Protein AF-A0A918VRG7-F1 (afdb_monomer_lite)

pLDDT: mean 87.16, std 19.62, range [33.91, 98.81]

Foldseek 3Di:
DDPPPPPVPPALVVLLVVLVVLLVVLVVLLVLLVVQLVCPPVRALVSLLVSLVVQQVSLVVNVCSCVVPQLVCCCVQVVLDPCSVVVSVVVVVVSVVLNVLSNVLSVQSNCSSVVHPPDHSVVNSVSSVVSSVSSVVVSVCCVVPRSCSSPDPHPDPPPDPDDDDDPDDDDD

Secondary structure (DSSP, 8-state):
-----------HHHHHHHHHHHHHHHHHHHHHHHHHHHHTTS--HHHHHHHHHHHHHHHHHHHHHIIIIIHHHHHHH-TTSTTHHHHHHHHHHHHHHHHHHHHHHHHHHHHHHHT-S-S-HHHHHHHHHHHHHHHHHHHHHIIIIIHHHHH-SS------------------

Structure (mmCIF, N/CA/C/O backbone):
data_AF-A0A918VRG7-F1
#
_entry.id   AF-A0A918VRG7-F1
#
loop_
_atom_site.group_PDB
_atom_site.id
_atom_site.type_symbol
_atom_site.label_atom_id
_atom_site.label_alt_id
_atom_site.label_comp_id
_atom_site.label_asym_id
_atom_site.label_entity_id
_atom_site.label_seq_id
_atom_site.pdbx_PDB_ins_code
_atom_site.Cartn_x
_atom_site.Cartn_y
_atom_site.Cartn_z
_atom_site.occupancy
_atom_site.B_iso_or_equiv
_atom_site.auth_seq_id
_atom_site.auth_comp_id
_atom_site.auth_asym_id
_atom_site.auth_atom_id
_atom_site.pdbx_PDB_model_num
ATOM 1 N N . MET A 1 1 ? -27.790 23.814 29.267 1.00 33.91 1 MET A N 1
ATOM 2 C CA . MET A 1 1 ? -27.344 24.017 27.874 1.00 33.91 1 MET A CA 1
ATOM 3 C C . MET A 1 1 ? -26.724 22.707 27.416 1.00 33.91 1 MET A C 1
ATOM 5 O O . MET A 1 1 ? -25.574 22.437 27.728 1.00 33.91 1 MET A O 1
ATOM 9 N N . VAL A 1 2 ? -27.544 21.815 26.856 1.00 36.84 2 VAL A N 1
ATOM 10 C CA . VAL A 1 2 ? -27.127 20.454 26.492 1.00 36.84 2 VAL A CA 1
ATOM 11 C C . VAL A 1 2 ? -26.413 20.552 25.152 1.00 36.84 2 VAL A C 1
ATOM 13 O O . VAL A 1 2 ? -27.054 20.801 24.132 1.00 36.84 2 VAL A O 1
ATOM 16 N N . ALA A 1 3 ? -25.090 20.420 25.163 1.00 36.88 3 ALA A N 1
ATOM 17 C CA . ALA A 1 3 ? -24.328 20.230 23.943 1.00 36.88 3 ALA A CA 1
ATOM 18 C C . ALA A 1 3 ? -24.763 18.888 23.339 1.00 36.88 3 ALA A C 1
ATOM 20 O O . ALA A 1 3 ? -24.377 17.821 23.812 1.00 36.88 3 ALA A O 1
ATOM 21 N N . ARG A 1 4 ? -25.618 18.946 22.313 1.00 41.12 4 ARG A N 1
ATOM 22 C CA . ARG A 1 4 ? -25.762 17.868 21.336 1.00 41.12 4 ARG A CA 1
ATOM 23 C C . ARG A 1 4 ? -24.419 17.757 20.623 1.00 41.12 4 ARG A C 1
ATOM 25 O O . ARG A 1 4 ? -24.197 18.399 19.601 1.00 41.12 4 ARG A O 1
ATOM 32 N N . LEU A 1 5 ? -23.514 16.975 21.200 1.00 40.44 5 LEU A N 1
ATOM 33 C CA . LEU A 1 5 ? -22.435 16.383 20.435 1.00 40.44 5 LEU A CA 1
ATOM 34 C C . LEU A 1 5 ? -23.117 15.446 19.446 1.00 40.44 5 LEU A C 1
ATOM 36 O O . LEU A 1 5 ? -23.704 14.431 19.823 1.00 40.44 5 LEU A O 1
ATOM 40 N N . VAL A 1 6 ? -23.099 15.841 18.179 1.00 44.00 6 VAL A N 1
ATOM 41 C CA . VAL A 1 6 ? -23.217 14.907 17.069 1.00 44.00 6 VAL A CA 1
ATOM 42 C C . VAL A 1 6 ? -21.983 14.016 17.175 1.00 44.00 6 VAL A C 1
ATOM 44 O O . VAL A 1 6 ? -20.964 14.253 16.539 1.00 44.00 6 VAL A O 1
ATOM 47 N N . GLN A 1 7 ? -22.058 13.017 18.051 1.00 47.00 7 GLN A N 1
ATOM 48 C CA . GLN A 1 7 ? -21.318 11.788 17.867 1.00 47.00 7 GLN A CA 1
ATOM 49 C C . GLN A 1 7 ? -21.910 11.235 16.569 1.00 47.00 7 GLN A C 1
ATOM 51 O O . GLN A 1 7 ? -22.995 10.656 16.574 1.00 47.00 7 GLN A O 1
ATOM 56 N N . CYS A 1 8 ? -21.288 11.519 15.423 1.00 42.09 8 CYS A N 1
ATOM 57 C CA . CYS A 1 8 ? -21.484 10.631 14.291 1.00 42.09 8 CYS A CA 1
ATOM 58 C C . CYS A 1 8 ? -20.947 9.302 14.809 1.00 42.09 8 CYS A C 1
ATOM 60 O O . CYS A 1 8 ? -19.750 9.181 15.053 1.00 42.09 8 CYS A O 1
ATOM 62 N N . CYS A 1 9 ? -21.848 8.405 15.197 1.00 48.50 9 CYS A N 1
ATOM 63 C CA . CYS A 1 9 ? -21.497 7.129 15.783 1.00 48.50 9 CYS A CA 1
ATOM 64 C C . CYS A 1 9 ? -20.665 6.397 14.735 1.00 48.50 9 CYS A C 1
ATOM 66 O O . CYS A 1 9 ? -21.225 5.871 13.775 1.00 48.50 9 CYS A O 1
ATOM 68 N N . THR A 1 10 ? -19.342 6.413 14.869 1.00 60.47 10 THR A N 1
ATOM 69 C CA . THR A 1 10 ? -18.475 5.536 14.097 1.00 60.47 10 THR A CA 1
ATOM 70 C C . THR A 1 10 ? -18.782 4.125 14.586 1.00 60.47 10 THR A C 1
ATOM 72 O O . THR A 1 10 ? -18.262 3.663 15.598 1.00 60.47 10 THR A O 1
ATOM 75 N N . ASP A 1 11 ? -19.779 3.509 13.958 1.00 83.81 11 ASP A N 1
ATOM 76 C CA . ASP A 1 11 ? -20.198 2.143 14.224 1.00 83.81 11 ASP A CA 1
ATOM 77 C C . ASP A 1 11 ? -19.175 1.202 13.581 1.00 83.81 11 ASP A C 1
ATOM 79 O O . ASP A 1 11 ? -18.727 1.442 12.456 1.00 83.81 11 ASP A O 1
ATOM 83 N N . GLY A 1 12 ? -18.804 0.134 14.286 1.00 89.06 12 GLY A N 1
ATOM 84 C CA . GLY A 1 12 ? -17.804 -0.827 13.819 1.00 89.06 12 GLY A CA 1
ATOM 85 C C . GLY A 1 12 ? -18.181 -1.424 12.462 1.00 89.06 12 GLY A C 1
ATOM 86 O O . GLY A 1 12 ? -17.325 -1.583 11.598 1.00 89.06 12 GLY A O 1
ATOM 87 N N . ALA A 1 13 ? -19.478 -1.624 12.203 1.00 90.25 13 ALA A N 1
ATOM 88 C CA . ALA A 1 13 ? -19.971 -2.088 10.905 1.00 90.25 13 ALA A CA 1
ATOM 89 C C . ALA A 1 13 ? -19.695 -1.100 9.753 1.00 90.25 13 ALA A C 1
ATOM 91 O O . ALA A 1 13 ? -19.390 -1.514 8.630 1.00 90.25 13 ALA A O 1
ATOM 92 N N . ASN A 1 14 ? -19.781 0.207 10.020 1.00 92.75 14 ASN A N 1
ATOM 93 C CA . ASN A 1 14 ? -19.462 1.237 9.033 1.00 92.75 14 ASN A CA 1
ATOM 94 C C . ASN A 1 14 ? -17.948 1.271 8.765 1.00 92.75 14 ASN A C 1
ATOM 96 O O . ASN A 1 14 ? -17.543 1.257 7.606 1.00 92.75 14 ASN A O 1
ATOM 100 N N . LEU A 1 15 ? -17.125 1.222 9.819 1.00 94.94 15 LEU A N 1
ATOM 101 C CA . LEU A 1 15 ? -15.665 1.135 9.685 1.00 94.94 15 LEU A CA 1
ATOM 102 C C . LEU A 1 15 ? -15.231 -0.110 8.917 1.00 94.94 15 LEU A C 1
ATOM 104 O O . LEU A 1 15 ? -14.396 -0.001 8.030 1.00 94.94 15 LEU A O 1
ATOM 108 N N . ALA A 1 16 ? -15.838 -1.265 9.198 1.00 94.94 16 ALA A N 1
ATOM 109 C CA . ALA A 1 16 ? -15.562 -2.494 8.463 1.00 94.94 16 ALA A CA 1
ATOM 110 C C . ALA A 1 16 ? -15.853 -2.323 6.966 1.00 94.94 16 ALA A C 1
ATOM 112 O O . ALA A 1 16 ? -15.029 -2.688 6.142 1.00 94.94 16 ALA A O 1
ATOM 113 N N . THR A 1 17 ? -16.984 -1.699 6.617 1.00 95.62 17 THR A N 1
ATOM 114 C CA . THR A 1 17 ? -17.350 -1.446 5.213 1.00 95.62 17 THR A CA 1
ATOM 115 C C . THR A 1 17 ? -16.365 -0.495 4.524 1.00 95.62 17 THR A C 1
ATOM 117 O O . THR A 1 17 ? -16.027 -0.696 3.359 1.00 95.62 17 THR A O 1
ATOM 120 N N . GLN A 1 18 ? -15.904 0.549 5.222 1.00 96.44 18 GLN A N 1
ATOM 121 C CA . GLN A 1 18 ? -14.893 1.469 4.692 1.00 96.44 18 GLN A CA 1
ATOM 122 C C . GLN A 1 18 ? -13.544 0.769 4.496 1.00 96.44 18 GLN A C 1
ATOM 124 O O . GLN A 1 18 ? -12.915 0.956 3.457 1.00 96.44 18 GLN A O 1
ATOM 129 N N . LEU A 1 19 ? -13.134 -0.060 5.459 1.00 96.81 19 LEU A N 1
ATOM 130 C CA . LEU A 1 19 ? -11.899 -0.834 5.385 1.00 96.81 19 LEU A CA 1
ATOM 131 C C . LEU A 1 19 ? -11.942 -1.847 4.236 1.00 96.81 19 LEU A C 1
ATOM 133 O O . LEU A 1 19 ? -11.017 -1.878 3.436 1.00 96.81 19 LEU A O 1
ATOM 137 N N . ASP A 1 20 ? -13.046 -2.586 4.074 1.00 97.00 20 ASP A N 1
ATOM 138 C CA . ASP A 1 20 ? -13.230 -3.519 2.952 1.00 97.00 20 ASP A CA 1
ATOM 139 C C . ASP A 1 20 ? -13.074 -2.802 1.592 1.00 97.00 20 ASP A C 1
ATOM 141 O O . ASP A 1 20 ? -12.486 -3.339 0.651 1.00 97.00 20 ASP A O 1
ATOM 145 N N . ALA A 1 21 ? -13.589 -1.571 1.474 1.00 97.12 21 ALA A N 1
ATOM 146 C CA . ALA A 1 21 ? -13.440 -0.769 0.262 1.00 97.12 21 ALA A CA 1
ATOM 147 C C . ALA A 1 21 ? -11.987 -0.311 0.034 1.00 97.12 21 ALA A C 1
ATOM 149 O O . ALA A 1 21 ? -11.520 -0.329 -1.105 1.00 97.12 21 ALA A O 1
ATOM 150 N N . MET A 1 22 ? -11.258 0.064 1.093 1.00 97.62 22 MET A N 1
ATOM 151 C CA . MET A 1 22 ? -9.828 0.396 0.997 1.00 97.62 22 MET A CA 1
ATOM 152 C C . MET A 1 22 ? -8.978 -0.821 0.638 1.00 97.62 22 MET A C 1
ATOM 154 O O . MET A 1 22 ? -8.131 -0.722 -0.251 1.00 97.62 22 MET A O 1
ATOM 158 N N . HIS A 1 23 ? -9.279 -1.988 1.208 1.00 98.12 23 HIS A N 1
ATOM 159 C CA . HIS A 1 23 ? -8.636 -3.246 0.835 1.00 98.12 23 HIS A CA 1
ATOM 160 C C . HIS A 1 23 ? -8.832 -3.561 -0.642 1.00 98.12 23 HIS A C 1
ATOM 162 O O . HIS A 1 23 ? -7.872 -3.935 -1.313 1.00 98.12 23 HIS A O 1
ATOM 168 N N . ALA A 1 24 ? -10.041 -3.368 -1.178 1.00 98.31 24 ALA A N 1
ATOM 169 C CA . ALA A 1 24 ? -10.306 -3.565 -2.601 1.00 98.31 24 ALA A CA 1
ATOM 170 C C . ALA A 1 24 ? -9.468 -2.617 -3.486 1.00 98.31 24 ALA A C 1
ATOM 172 O O . ALA A 1 24 ? -8.887 -3.057 -4.482 1.00 98.31 24 ALA A O 1
ATOM 173 N N . ASP A 1 25 ? -9.338 -1.342 -3.104 1.00 98.25 25 ASP A N 1
ATOM 174 C CA . ASP A 1 25 ? -8.489 -0.371 -3.808 1.00 98.25 25 ASP A CA 1
ATOM 175 C C . ASP A 1 25 ? -6.996 -0.776 -3.758 1.00 98.25 25 ASP A C 1
ATOM 177 O O . ASP A 1 25 ? -6.302 -0.746 -4.781 1.00 98.25 25 ASP A O 1
ATOM 181 N N . GLN A 1 26 ? -6.493 -1.211 -2.596 1.00 98.38 26 GLN A N 1
ATOM 182 C CA . GLN A 1 26 ? -5.107 -1.670 -2.411 1.00 98.38 26 GLN A CA 1
ATOM 183 C C . GLN A 1 26 ? -4.817 -2.988 -3.155 1.00 98.38 26 GLN A C 1
ATOM 185 O O . GLN A 1 26 ? -3.726 -3.166 -3.708 1.00 98.38 26 GLN A O 1
ATOM 190 N N . GLN A 1 27 ? -5.790 -3.899 -3.236 1.00 98.44 27 GLN A N 1
ATOM 191 C CA . GLN A 1 27 ? -5.690 -5.128 -4.030 1.00 98.44 27 GLN A CA 1
ATOM 192 C C . GLN A 1 27 ? -5.592 -4.813 -5.523 1.00 98.44 27 GLN A C 1
ATOM 194 O O . GLN A 1 27 ? -4.701 -5.331 -6.200 1.00 98.44 27 GLN A O 1
ATOM 199 N N . LEU A 1 28 ? -6.427 -3.899 -6.024 1.00 98.38 28 LEU A N 1
ATOM 200 C CA . LEU A 1 28 ? -6.366 -3.454 -7.415 1.00 98.38 28 LEU A CA 1
ATOM 201 C C . LEU A 1 28 ? -5.022 -2.781 -7.743 1.00 98.38 28 LEU A C 1
ATOM 203 O O . LEU A 1 28 ? -4.494 -2.944 -8.846 1.00 98.38 28 LEU A O 1
ATOM 207 N N . LEU A 1 29 ? -4.440 -2.032 -6.799 1.00 98.38 29 LEU A N 1
ATOM 208 C CA . LEU A 1 29 ? -3.081 -1.508 -6.947 1.00 98.38 29 LEU A CA 1
ATOM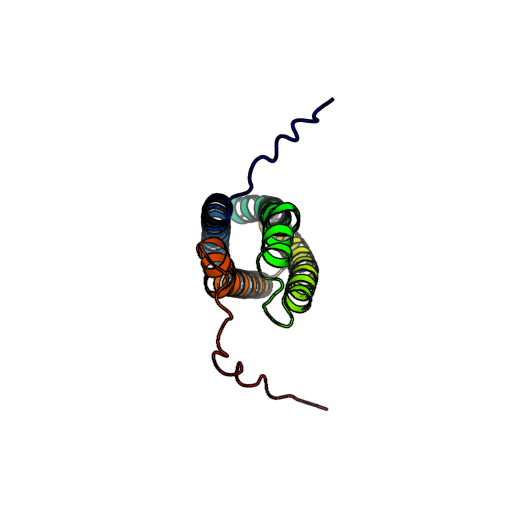 209 C C . LEU A 1 29 ? -2.054 -2.644 -7.073 1.00 98.38 29 LEU A C 1
ATOM 211 O O . LEU A 1 29 ? -1.229 -2.603 -7.987 1.00 98.38 29 LEU A O 1
ATOM 215 N N . CYS A 1 30 ? -2.120 -3.662 -6.209 1.00 98.62 30 CYS A N 1
ATOM 216 C CA . CYS A 1 30 ? -1.230 -4.825 -6.284 1.00 98.62 30 CYS A CA 1
ATOM 217 C C . CYS A 1 30 ? -1.319 -5.526 -7.644 1.00 98.62 30 CYS A C 1
ATOM 219 O O . CYS A 1 30 ? -0.287 -5.818 -8.240 1.00 98.62 30 CYS A O 1
ATOM 221 N N . GLU A 1 31 ? -2.530 -5.750 -8.159 1.00 98.56 31 GLU A N 1
ATOM 222 C CA . GLU A 1 31 ? -2.740 -6.361 -9.478 1.00 98.56 31 GLU A CA 1
ATOM 223 C C . GLU A 1 31 ? -2.088 -5.538 -10.596 1.00 98.56 31 GLU A C 1
ATOM 225 O O . GLU A 1 31 ? -1.393 -6.078 -11.456 1.00 98.56 31 GLU A O 1
ATOM 230 N N . ARG A 1 32 ? -2.252 -4.210 -10.570 1.00 98.38 32 ARG A N 1
ATOM 231 C CA . ARG A 1 32 ? -1.630 -3.311 -11.557 1.00 98.38 32 ARG A CA 1
ATOM 232 C C . ARG A 1 32 ? -0.107 -3.349 -11.492 1.00 98.38 32 ARG A C 1
ATOM 234 O O . ARG A 1 32 ? 0.543 -3.339 -12.534 1.00 98.38 32 ARG A O 1
ATOM 241 N N . LEU A 1 33 ? 0.458 -3.374 -10.288 1.00 98.62 33 LEU A N 1
ATOM 242 C CA . LEU A 1 33 ? 1.903 -3.471 -10.087 1.00 98.62 33 LEU A CA 1
ATOM 243 C C . LEU A 1 33 ? 2.445 -4.828 -10.552 1.00 98.62 33 LEU A C 1
ATOM 245 O O . LEU A 1 33 ? 3.518 -4.874 -11.145 1.00 98.62 33 LEU A O 1
ATOM 249 N N . GLU A 1 34 ? 1.700 -5.912 -10.336 1.00 98.62 34 GLU A N 1
ATOM 250 C CA . GLU A 1 34 ? 2.070 -7.262 -10.772 1.00 98.62 34 GLU A CA 1
ATOM 251 C C . GLU A 1 34 ? 2.066 -7.372 -12.301 1.00 98.62 34 GLU A C 1
ATOM 253 O O . GLU A 1 34 ? 3.039 -7.851 -12.877 1.00 98.62 34 GLU A O 1
ATOM 258 N N . VAL A 1 35 ? 1.059 -6.796 -12.970 1.00 98.56 35 VAL A N 1
ATOM 259 C CA . VAL A 1 35 ? 1.033 -6.680 -14.440 1.00 98.56 35 VAL A CA 1
ATOM 260 C C . VAL A 1 35 ? 2.252 -5.919 -14.967 1.00 98.56 35 VAL A C 1
ATOM 262 O O . VAL A 1 35 ? 2.838 -6.327 -15.968 1.00 98.56 35 VAL A O 1
ATOM 265 N N . LEU A 1 36 ? 2.658 -4.824 -14.312 1.00 98.50 36 LEU A N 1
ATOM 266 C CA . LEU A 1 36 ? 3.878 -4.110 -14.698 1.00 98.50 36 LEU A CA 1
ATOM 267 C C . LEU A 1 36 ? 5.126 -4.966 -14.464 1.00 98.50 36 LEU A C 1
ATOM 269 O O . LEU A 1 36 ? 5.980 -5.020 -15.341 1.00 98.50 36 LEU A O 1
ATOM 273 N N . ALA A 1 37 ? 5.221 -5.645 -13.319 1.00 98.38 37 ALA A N 1
ATOM 274 C CA . ALA A 1 37 ? 6.366 -6.481 -12.968 1.00 98.38 37 ALA A CA 1
ATOM 275 C C . ALA A 1 37 ? 6.552 -7.659 -13.935 1.00 98.38 37 ALA A C 1
ATOM 277 O O . ALA A 1 37 ? 7.683 -7.981 -14.293 1.00 98.38 37 ALA A O 1
ATOM 278 N N . ASP A 1 38 ? 5.458 -8.287 -14.362 1.00 98.56 38 ASP A N 1
ATOM 279 C CA . ASP A 1 38 ? 5.471 -9.418 -15.294 1.00 98.56 38 ASP A CA 1
ATOM 280 C C . ASP A 1 38 ? 5.730 -8.989 -16.745 1.00 98.56 38 ASP A C 1
ATOM 282 O O . ASP A 1 38 ? 6.178 -9.796 -17.556 1.00 98.56 38 ASP A O 1
ATOM 286 N N . ALA A 1 39 ? 5.474 -7.720 -17.075 1.00 98.31 39 ALA A N 1
ATOM 287 C CA . ALA A 1 39 ? 5.713 -7.170 -18.404 1.00 98.31 39 ALA A CA 1
ATOM 288 C C . ALA A 1 39 ? 7.146 -6.656 -18.611 1.00 98.31 39 ALA A C 1
ATOM 290 O O . ALA A 1 39 ? 7.489 -6.308 -19.735 1.00 98.31 39 ALA A O 1
ATOM 291 N N . LEU A 1 40 ? 7.984 -6.568 -17.573 1.00 98.12 40 LEU A N 1
ATOM 292 C CA . LEU A 1 40 ? 9.363 -6.088 -17.710 1.00 98.12 40 LEU A CA 1
ATOM 293 C C . LEU A 1 40 ? 10.203 -7.025 -18.606 1.00 98.12 40 LEU A C 1
ATOM 295 O O . LEU A 1 40 ? 10.102 -8.244 -18.467 1.00 98.12 40 LEU A O 1
ATOM 299 N N . PRO A 1 41 ? 11.062 -6.485 -19.498 1.00 97.19 41 PRO A N 1
ATOM 300 C CA . PRO A 1 41 ? 11.401 -5.066 -19.686 1.00 97.19 41 PRO A CA 1
ATOM 301 C C . PRO A 1 41 ? 10.419 -4.276 -20.573 1.00 97.19 41 PRO A C 1
ATOM 303 O O . PRO A 1 41 ? 10.522 -3.057 -20.682 1.00 97.19 41 PRO A O 1
ATOM 306 N N . ASP A 1 42 ? 9.436 -4.930 -21.176 1.00 97.88 42 ASP A N 1
ATOM 307 C CA . ASP A 1 42 ? 8.497 -4.335 -22.133 1.00 97.88 42 ASP A CA 1
ATOM 308 C C . ASP A 1 42 ? 7.295 -3.629 -21.467 1.00 97.88 42 ASP A C 1
ATOM 310 O O . ASP A 1 42 ? 6.299 -3.302 -22.122 1.00 97.88 42 ASP A O 1
ATOM 314 N N . ALA A 1 43 ? 7.371 -3.381 -20.155 1.00 97.50 43 ALA A N 1
ATOM 315 C CA . ALA A 1 43 ? 6.315 -2.731 -19.395 1.00 97.50 43 ALA A CA 1
ATOM 316 C C . ALA A 1 43 ? 5.987 -1.345 -19.990 1.00 97.50 43 ALA A C 1
ATOM 318 O O . ALA A 1 43 ? 6.889 -0.546 -20.264 1.00 97.50 43 ALA A O 1
ATOM 319 N N . PRO A 1 44 ? 4.698 -1.012 -20.184 1.00 97.12 44 PRO A N 1
ATOM 320 C CA . PRO A 1 44 ? 4.318 0.218 -20.861 1.00 97.12 44 PRO A CA 1
ATOM 321 C C . PRO A 1 44 ? 4.697 1.445 -20.026 1.00 97.12 44 PRO A C 1
ATOM 323 O O . PRO A 1 44 ? 4.166 1.650 -18.935 1.00 97.12 44 PRO A O 1
ATOM 326 N N . HIS A 1 45 ? 5.528 2.327 -20.590 1.00 96.50 45 HIS A N 1
ATOM 327 C CA . HIS A 1 45 ? 5.998 3.560 -19.942 1.00 96.50 45 HIS A CA 1
ATOM 328 C C . HIS A 1 45 ? 4.875 4.386 -19.293 1.00 96.50 45 HIS A C 1
ATOM 330 O O . HIS A 1 45 ? 4.980 4.804 -18.141 1.00 96.50 45 HIS A O 1
ATOM 336 N N . GLN A 1 46 ? 3.761 4.589 -20.008 1.0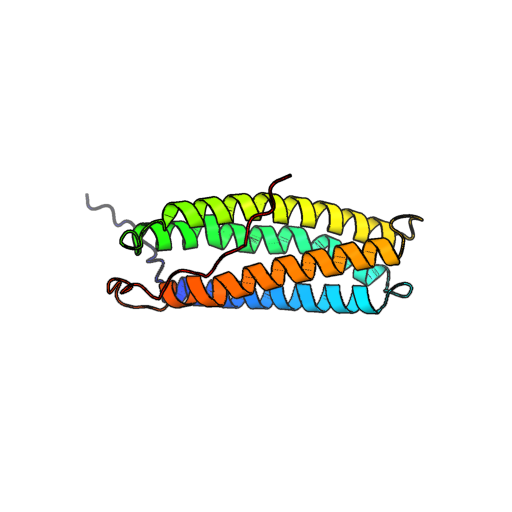0 97.50 46 GLN A N 1
ATOM 337 C CA . GLN A 1 46 ? 2.608 5.330 -19.481 1.00 97.50 46 GLN A CA 1
ATOM 338 C C . GLN A 1 46 ? 1.948 4.622 -18.290 1.00 97.50 46 GLN A C 1
ATOM 340 O O . GLN A 1 46 ? 1.479 5.289 -17.369 1.00 97.50 46 GLN A O 1
ATOM 345 N N . GLY A 1 47 ? 1.949 3.286 -18.279 1.00 97.38 47 GLY A N 1
ATOM 346 C CA . GLY A 1 47 ? 1.481 2.486 -17.149 1.00 97.38 47 GLY A CA 1
ATOM 347 C C . GLY A 1 47 ? 2.333 2.725 -15.904 1.00 97.38 47 GLY A C 1
ATOM 348 O O . GLY A 1 47 ? 1.782 3.035 -14.850 1.00 97.38 47 GLY A O 1
ATOM 349 N N . CYS A 1 48 ? 3.663 2.697 -16.044 1.00 98.38 48 CYS A N 1
ATOM 350 C C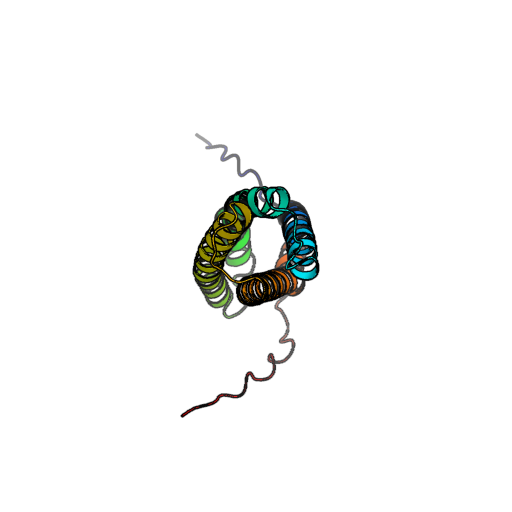A . CYS A 1 48 ? 4.590 3.009 -14.952 1.00 98.38 48 CYS A CA 1
ATOM 351 C C . CYS A 1 48 ? 4.353 4.419 -14.390 1.00 98.38 48 CYS A C 1
ATOM 353 O O . CYS A 1 48 ? 4.169 4.583 -13.186 1.00 98.38 48 CYS A O 1
ATOM 355 N N . LEU A 1 49 ? 4.265 5.432 -15.263 1.00 98.50 49 LEU A N 1
ATOM 356 C CA . LEU A 1 49 ? 4.025 6.824 -14.860 1.00 98.50 49 LEU A CA 1
ATOM 357 C C . LEU A 1 49 ? 2.669 7.027 -14.169 1.00 98.50 49 LEU A C 1
ATOM 359 O O . LEU A 1 49 ? 2.535 7.897 -13.307 1.00 98.50 49 LEU A O 1
ATOM 363 N N . HIS A 1 50 ? 1.639 6.296 -14.590 1.00 98.00 50 HIS A N 1
ATOM 364 C CA . HIS A 1 50 ? 0.308 6.394 -14.000 1.00 98.00 50 HIS A CA 1
ATOM 365 C C . HIS A 1 50 ? 0.263 5.742 -12.616 1.00 98.00 50 HIS A C 1
ATOM 367 O O . HIS A 1 50 ? -0.197 6.364 -11.656 1.00 98.00 50 HIS A O 1
ATOM 373 N N . VAL A 1 51 ? 0.777 4.516 -12.500 1.00 97.69 51 VAL A N 1
ATOM 374 C CA . VAL A 1 51 ? 0.764 3.781 -11.233 1.00 97.69 51 VAL A CA 1
ATOM 375 C C . VAL A 1 51 ? 1.638 4.482 -10.194 1.00 97.69 51 VAL A C 1
ATOM 377 O O . VAL A 1 51 ? 1.178 4.669 -9.073 1.00 97.69 51 VAL A O 1
ATOM 380 N N . ALA A 1 52 ? 2.810 4.999 -10.574 1.00 98.44 52 ALA A N 1
ATOM 381 C CA . ALA A 1 52 ? 3.683 5.743 -9.663 1.00 98.44 52 ALA A CA 1
ATOM 382 C C . ALA A 1 52 ? 2.990 6.927 -8.966 1.00 98.44 52 ALA A C 1
ATOM 384 O O . ALA A 1 52 ? 3.214 7.189 -7.793 1.00 98.44 52 ALA A O 1
ATOM 385 N N . ARG A 1 53 ? 2.102 7.638 -9.671 1.00 98.12 53 ARG A N 1
ATOM 386 C CA . ARG A 1 53 ? 1.352 8.775 -9.103 1.00 98.12 53 ARG A CA 1
ATOM 387 C C . ARG A 1 53 ? 0.169 8.347 -8.236 1.00 98.12 53 ARG A C 1
ATOM 389 O O . ARG A 1 53 ? -0.452 9.193 -7.601 1.00 98.12 53 ARG A O 1
ATOM 396 N N . THR A 1 54 ? -0.165 7.061 -8.251 1.00 97.38 54 THR A N 1
ATOM 397 C CA . THR A 1 54 ? -1.324 6.500 -7.552 1.00 97.38 54 THR A CA 1
ATOM 398 C C . THR A 1 54 ? -0.939 5.901 -6.201 1.00 97.38 54 THR A C 1
ATOM 400 O O . THR A 1 54 ? -1.733 6.005 -5.272 1.00 97.38 54 THR A O 1
ATOM 403 N N . ILE A 1 55 ? 0.266 5.325 -6.072 1.00 98.06 55 ILE A N 1
ATOM 404 C CA . ILE A 1 55 ? 0.704 4.589 -4.870 1.00 98.06 55 ILE A CA 1
ATOM 405 C C . ILE A 1 55 ? 0.581 5.460 -3.610 1.00 98.06 55 ILE A C 1
ATOM 407 O O . ILE A 1 55 ? -0.187 5.123 -2.712 1.00 98.06 55 ILE A O 1
ATOM 411 N N . GLY A 1 56 ? 1.286 6.596 -3.568 1.00 97.44 56 GLY A N 1
ATOM 412 C CA . GLY A 1 56 ? 1.330 7.470 -2.388 1.00 97.44 56 GLY A CA 1
ATOM 413 C C . GLY A 1 56 ? -0.052 7.954 -1.924 1.00 97.44 56 GLY A C 1
ATOM 414 O O . GLY A 1 56 ? -0.423 7.704 -0.778 1.00 97.44 56 GLY A O 1
ATOM 415 N N . PRO A 1 57 ? -0.865 8.589 -2.794 1.00 98.00 57 PRO A N 1
ATOM 416 C CA . PRO A 1 57 ? -2.205 9.038 -2.415 1.00 98.00 57 PRO A CA 1
ATOM 417 C C . PRO A 1 57 ? -3.137 7.917 -1.941 1.00 98.00 57 PRO A C 1
ATOM 419 O O . PRO A 1 57 ? -4.007 8.164 -1.107 1.00 98.00 57 PRO A O 1
ATOM 422 N N . LEU A 1 58 ? -2.995 6.703 -2.482 1.00 98.06 58 LEU A N 1
ATOM 423 C CA . LEU A 1 58 ? -3.806 5.557 -2.082 1.00 98.06 58 LEU A CA 1
ATOM 424 C C . LEU A 1 58 ? -3.407 5.061 -0.688 1.00 98.06 58 LEU A C 1
ATOM 426 O O . LEU A 1 58 ? -4.287 4.917 0.158 1.00 98.06 58 LEU A O 1
ATOM 430 N N . LEU A 1 59 ? -2.107 4.881 -0.423 1.00 97.56 59 LEU A N 1
ATOM 431 C CA . LEU A 1 59 ? -1.627 4.475 0.902 1.00 97.56 59 LEU A CA 1
ATOM 432 C C . LEU A 1 59 ? -1.974 5.501 1.977 1.00 97.56 59 LEU A C 1
ATOM 434 O O . LEU A 1 59 ? -2.543 5.132 2.997 1.00 97.56 59 LEU A O 1
ATOM 438 N N . HIS A 1 60 ? -1.742 6.789 1.711 1.00 97.62 60 HIS A N 1
ATOM 439 C CA . HIS A 1 60 ? -2.085 7.848 2.658 1.00 97.62 60 HIS A CA 1
ATOM 440 C C . HIS A 1 60 ? -3.576 7.820 3.025 1.00 97.62 60 HIS A C 1
ATOM 442 O O . HIS A 1 60 ? -3.948 8.069 4.167 1.00 97.62 60 HIS A O 1
ATOM 448 N N . ARG A 1 61 ? -4.467 7.551 2.062 1.00 97.69 61 ARG A N 1
ATOM 449 C CA . ARG A 1 61 ? -5.910 7.463 2.338 1.00 97.69 61 ARG A CA 1
ATOM 450 C C . ARG A 1 61 ? -6.267 6.261 3.214 1.00 97.69 61 ARG A C 1
ATOM 452 O O . ARG A 1 61 ? -7.129 6.418 4.074 1.00 97.69 61 ARG A O 1
ATOM 459 N N . ALA A 1 62 ? -5.634 5.107 2.996 1.00 96.81 62 ALA A N 1
ATOM 460 C CA . ALA A 1 62 ? -5.838 3.914 3.819 1.00 96.81 62 ALA A CA 1
ATOM 461 C C . ALA A 1 62 ? -5.341 4.149 5.256 1.00 96.81 62 ALA A C 1
ATOM 463 O O . ALA A 1 62 ? -6.132 4.109 6.196 1.00 96.81 62 ALA A O 1
ATOM 464 N N . GLN A 1 63 ? -4.087 4.583 5.397 1.00 97.56 63 GLN A N 1
ATOM 465 C CA . GLN A 1 63 ? -3.460 4.869 6.689 1.00 97.56 63 GLN A CA 1
ATOM 466 C C . GLN A 1 63 ? -4.212 5.955 7.473 1.00 97.56 63 GLN A C 1
ATOM 468 O O . GLN A 1 63 ? -4.379 5.837 8.681 1.00 97.56 63 GLN A O 1
ATOM 473 N N . ALA A 1 64 ? -4.735 6.993 6.807 1.00 97.50 64 ALA A N 1
ATOM 474 C CA . ALA A 1 64 ? -5.545 8.015 7.473 1.00 97.50 64 ALA A CA 1
ATOM 475 C C . ALA A 1 64 ? -6.865 7.449 8.025 1.00 97.50 64 ALA A C 1
ATOM 477 O O . ALA A 1 64 ? -7.241 7.764 9.152 1.00 97.50 64 ALA A O 1
ATOM 478 N N . LEU A 1 65 ? -7.566 6.586 7.275 1.00 96.69 65 LEU A N 1
ATOM 479 C CA . LEU A 1 65 ? -8.761 5.902 7.788 1.00 96.69 65 LEU A CA 1
ATOM 480 C C . LEU A 1 65 ? -8.414 5.063 9.025 1.00 96.69 65 LEU A C 1
ATOM 482 O O . LEU A 1 65 ? -9.146 5.075 10.022 1.00 96.69 65 LEU A O 1
ATOM 486 N N . GLU A 1 66 ? -7.301 4.342 8.953 1.00 97.44 66 GLU A N 1
ATOM 487 C CA . GLU A 1 66 ? -6.842 3.483 10.030 1.00 97.44 66 GLU A CA 1
ATOM 488 C C . GLU A 1 66 ? -6.475 4.294 11.278 1.00 97.44 66 GLU A C 1
ATOM 490 O O . GLU A 1 66 ? -7.024 4.073 12.357 1.00 97.44 66 GLU A O 1
ATOM 495 N N . GLU A 1 67 ? -5.615 5.296 11.143 1.00 97.31 67 GLU A N 1
ATOM 496 C CA . GLU A 1 67 ? -5.075 6.052 12.271 1.00 97.31 67 GLU A CA 1
ATOM 497 C C . GLU A 1 67 ? -6.059 7.053 12.877 1.00 97.31 67 GLU A C 1
ATOM 499 O O . GLU A 1 67 ? -6.069 7.235 14.099 1.00 97.31 67 GLU A O 1
ATOM 504 N N . GLU A 1 68 ? -6.903 7.690 12.062 1.00 96.88 68 GLU A N 1
ATOM 505 C CA . GLU A 1 68 ? -7.832 8.720 12.536 1.00 96.88 68 GLU A CA 1
ATOM 506 C C . GLU A 1 68 ? -9.142 8.133 13.072 1.00 96.88 68 GLU A C 1
ATOM 508 O O . GLU A 1 68 ? -9.800 8.759 13.910 1.00 96.88 68 GLU A O 1
ATOM 513 N N . ALA A 1 69 ? -9.537 6.937 12.616 1.00 95.56 69 ALA A N 1
ATOM 514 C CA . ALA A 1 69 ? -10.836 6.361 12.955 1.00 95.56 69 ALA A CA 1
ATOM 515 C C . ALA A 1 69 ? -10.763 4.918 13.469 1.00 95.56 69 ALA A C 1
ATOM 517 O O . ALA A 1 69 ? -11.324 4.630 14.533 1.00 95.56 69 ALA A O 1
ATOM 518 N N . LEU A 1 70 ? -10.081 4.013 12.761 1.00 95.75 70 LEU A N 1
ATOM 519 C CA . LEU A 1 70 ? -10.074 2.587 13.100 1.00 95.75 70 LEU A CA 1
ATOM 520 C C . LEU A 1 70 ? -9.314 2.305 14.399 1.00 95.75 70 LEU A C 1
ATOM 522 O O . LEU A 1 70 ? -9.886 1.735 15.327 1.00 95.75 70 LEU A O 1
ATOM 526 N N . PHE A 1 71 ? -8.045 2.697 14.500 1.00 96.06 71 PHE A N 1
ATOM 527 C CA . PHE A 1 71 ? -7.205 2.432 15.665 1.00 96.06 71 PHE A CA 1
ATOM 528 C C . PHE A 1 71 ? -7.761 3.079 16.941 1.00 96.06 71 PHE A C 1
ATOM 530 O O . PHE A 1 71 ? -7.836 2.378 17.955 1.00 96.06 71 PHE A O 1
ATOM 537 N N . PRO A 1 72 ? -8.253 4.338 16.936 1.00 95.25 72 PRO A N 1
ATOM 538 C CA . PRO A 1 72 ? -8.936 4.902 18.100 1.00 95.25 72 PRO A CA 1
ATOM 539 C C . PRO A 1 72 ? -10.183 4.107 18.508 1.00 95.25 72 PRO A C 1
ATOM 541 O O . PRO A 1 72 ? -10.418 3.894 19.705 1.00 95.25 72 PRO A O 1
ATOM 544 N N . TYR A 1 73 ? -10.974 3.640 17.531 1.00 94.19 73 TYR A N 1
ATOM 545 C CA . TYR A 1 73 ? -12.136 2.791 17.790 1.00 94.19 73 TYR A CA 1
ATOM 546 C C . TYR A 1 73 ? -11.714 1.465 18.430 1.00 94.19 73 TYR A C 1
ATOM 548 O O . TYR A 1 73 ? -12.265 1.088 19.467 1.00 94.19 73 TYR A O 1
ATOM 556 N N . VAL A 1 74 ? -10.715 0.782 17.861 1.00 93.38 74 VAL A N 1
ATOM 557 C CA . VAL A 1 74 ? -10.248 -0.518 18.349 1.00 93.38 74 VAL A CA 1
ATOM 558 C C . VAL A 1 74 ? -9.628 -0.402 19.739 1.00 93.38 74 VAL A C 1
ATOM 560 O O . VAL A 1 74 ? -10.056 -1.126 20.635 1.00 93.38 74 VAL A O 1
ATOM 563 N N . SER A 1 75 ? -8.719 0.549 19.963 1.00 93.06 75 SER A N 1
ATOM 564 C CA . SER A 1 75 ? -8.097 0.793 21.275 1.00 93.06 75 SER A CA 1
ATOM 565 C C . SER A 1 75 ? -9.149 1.056 22.362 1.00 93.06 75 SER A C 1
ATOM 567 O O . SER A 1 75 ? -9.103 0.481 23.451 1.00 93.06 75 SER A O 1
ATOM 569 N N . THR A 1 76 ? -10.185 1.846 22.053 1.00 91.75 76 THR A N 1
ATOM 570 C CA . THR A 1 76 ? -11.255 2.147 23.018 1.00 91.75 76 THR A CA 1
ATOM 571 C C . THR A 1 76 ? -12.167 0.944 23.265 1.00 91.75 76 THR A C 1
ATOM 573 O O . THR A 1 76 ? -12.509 0.635 24.410 1.00 91.75 76 THR A O 1
ATOM 576 N N . ARG A 1 77 ? -12.604 0.268 22.197 1.00 90.38 77 ARG A N 1
ATOM 577 C CA . ARG A 1 77 ? -13.617 -0.796 22.249 1.00 90.38 77 ARG A CA 1
ATOM 578 C C . ARG A 1 77 ? -13.059 -2.120 22.763 1.00 90.38 77 ARG A C 1
ATOM 580 O O . ARG A 1 77 ? -13.778 -2.851 23.447 1.00 90.38 77 ARG A O 1
ATOM 587 N N . TRP A 1 78 ? -11.800 -2.402 22.446 1.00 89.69 78 TRP A N 1
ATOM 588 C CA . TRP A 1 78 ? -11.120 -3.676 22.667 1.00 89.69 78 TRP A CA 1
ATOM 589 C C . TRP A 1 78 ? -9.956 -3.568 23.652 1.00 89.69 78 TRP A C 1
ATOM 591 O O . TRP A 1 78 ? -9.087 -4.431 23.678 1.00 89.69 78 TRP A O 1
ATOM 601 N N . LYS A 1 79 ? -9.989 -2.569 24.542 1.00 88.19 79 LYS A N 1
ATOM 602 C CA . LYS A 1 79 ? -9.002 -2.359 25.616 1.00 88.19 79 LYS A CA 1
ATOM 603 C C . LYS A 1 79 ? -8.760 -3.575 26.525 1.00 88.19 79 LYS A C 1
ATOM 605 O O . LYS A 1 79 ? -7.765 -3.635 27.235 1.00 88.19 79 LYS A O 1
ATOM 610 N N . VAL A 1 80 ? -9.696 -4.523 26.547 1.00 84.94 80 VAL A N 1
ATOM 611 C CA . VAL A 1 80 ? -9.584 -5.785 27.297 1.00 84.94 80 VAL A CA 1
ATOM 612 C C . VAL A 1 80 ? -8.649 -6.805 26.638 1.00 84.94 80 VAL A C 1
ATOM 614 O O . VAL A 1 80 ? -8.337 -7.814 27.261 1.00 84.94 80 VAL A O 1
ATOM 617 N N . ILE A 1 81 ? -8.247 -6.584 25.384 1.00 86.50 81 ILE A N 1
ATOM 618 C CA . ILE A 1 81 ? -7.247 -7.401 24.699 1.00 86.50 81 ILE A CA 1
ATOM 619 C C . ILE A 1 81 ? -5.866 -6.943 25.172 1.00 86.50 81 ILE A C 1
ATOM 621 O O . ILE A 1 81 ? -5.469 -5.799 24.941 1.00 86.50 81 ILE A O 1
ATOM 625 N N . ASP A 1 82 ? -5.129 -7.847 25.814 1.00 88.12 82 ASP A N 1
ATOM 626 C CA . ASP A 1 82 ? -3.763 -7.582 26.261 1.00 88.12 82 ASP A CA 1
ATOM 627 C C . ASP A 1 82 ? -2.866 -7.196 25.074 1.00 88.12 82 ASP A C 1
ATOM 629 O O . ASP A 1 82 ? -2.820 -7.890 24.056 1.00 88.12 82 ASP A O 1
ATOM 633 N N . GLY A 1 83 ? -2.147 -6.080 25.214 1.00 89.56 83 GLY A N 1
ATOM 634 C CA . GLY A 1 83 ? -1.224 -5.576 24.195 1.00 89.56 83 GLY A CA 1
ATOM 635 C C . GLY A 1 83 ? -1.890 -4.892 22.999 1.00 89.56 83 GLY A C 1
ATOM 636 O O . GLY A 1 83 ? -1.210 -4.678 21.999 1.00 89.56 83 GLY A O 1
ATOM 637 N N . VAL A 1 84 ? -3.188 -4.545 23.070 1.00 91.62 84 VAL A N 1
ATOM 638 C CA . VAL A 1 84 ? -3.897 -3.890 21.951 1.00 91.62 84 VAL A CA 1
ATOM 639 C C . VAL A 1 84 ? -3.222 -2.614 21.462 1.00 91.62 84 VAL A C 1
ATOM 641 O O . VAL A 1 84 ? -3.025 -2.428 20.265 1.00 91.62 84 VAL A O 1
ATOM 644 N N . ASP A 1 85 ? -2.801 -1.775 22.401 1.00 93.50 85 ASP A N 1
ATOM 645 C CA . ASP A 1 85 ? -2.143 -0.514 22.087 1.00 93.50 85 ASP A CA 1
ATOM 646 C C . ASP A 1 85 ? -0.716 -0.740 21.549 1.00 93.50 85 ASP A C 1
ATOM 648 O O . ASP A 1 85 ? -0.274 -0.002 20.673 1.00 93.50 85 ASP A O 1
ATOM 652 N N . ASP A 1 86 ? -0.025 -1.798 21.996 1.00 93.69 86 ASP A N 1
ATOM 653 C CA . ASP A 1 86 ? 1.342 -2.111 21.557 1.00 93.69 86 ASP A CA 1
ATOM 654 C C . ASP A 1 86 ? 1.383 -2.532 20.083 1.00 93.69 86 ASP A C 1
ATOM 656 O O . ASP A 1 86 ? 2.262 -2.102 19.333 1.00 93.69 86 ASP A O 1
ATOM 660 N N . TRP A 1 87 ? 0.440 -3.372 19.638 1.00 92.00 87 TRP A N 1
ATOM 661 C CA . TRP A 1 87 ? 0.401 -3.762 18.228 1.00 92.00 87 TRP A CA 1
ATOM 662 C C . TRP A 1 87 ? -0.162 -2.656 17.330 1.00 92.00 87 TRP A C 1
ATOM 664 O O . TRP A 1 87 ? 0.282 -2.551 16.191 1.00 92.00 87 TRP A O 1
ATOM 674 N N . ILE A 1 88 ? -1.051 -1.787 17.829 1.00 95.62 88 ILE A N 1
ATOM 675 C CA . ILE A 1 88 ? -1.460 -0.571 17.104 1.00 95.62 88 ILE A CA 1
ATOM 676 C C . ILE A 1 88 ? -0.256 0.350 16.877 1.00 95.62 88 ILE A C 1
ATOM 678 O O . ILE A 1 88 ? -0.050 0.831 15.765 1.00 95.62 88 ILE A O 1
ATOM 682 N N . GLU A 1 89 ? 0.562 0.585 17.904 1.00 95.94 89 GLU A N 1
ATOM 683 C CA . GLU A 1 89 ? 1.752 1.433 17.771 1.00 95.94 89 GLU A CA 1
ATOM 684 C C . GLU A 1 89 ? 2.778 0.827 16.808 1.00 95.94 89 GLU A C 1
ATOM 686 O O . GLU A 1 89 ? 3.408 1.531 16.017 1.00 95.94 89 GLU A O 1
ATOM 691 N N . ARG A 1 90 ? 2.896 -0.503 16.811 1.00 95.00 90 ARG A N 1
ATOM 692 C CA . ARG A 1 90 ? 3.702 -1.218 15.826 1.00 95.00 90 ARG A CA 1
ATOM 693 C C . ARG A 1 90 ? 3.190 -1.012 14.397 1.00 95.00 90 ARG A C 1
ATOM 695 O O . ARG A 1 90 ? 4.014 -0.746 13.531 1.00 95.00 90 ARG A O 1
ATOM 702 N N . LEU A 1 91 ? 1.882 -1.110 14.144 1.00 95.31 91 LEU A N 1
ATOM 703 C CA . LEU A 1 91 ? 1.319 -0.882 12.802 1.00 95.31 91 LEU A CA 1
ATOM 704 C C . LEU A 1 91 ? 1.607 0.534 12.305 1.00 95.31 91 LEU A C 1
ATOM 706 O O . LEU A 1 91 ? 2.014 0.711 11.165 1.00 95.31 91 LEU A O 1
ATOM 710 N N . LYS A 1 92 ? 1.499 1.538 13.180 1.00 96.50 92 LYS A N 1
ATOM 711 C CA . LYS A 1 92 ? 1.877 2.917 12.839 1.00 96.50 92 LYS A CA 1
ATOM 712 C C . LYS A 1 92 ? 3.357 3.050 12.486 1.00 96.50 92 LYS A C 1
ATOM 714 O O . LYS A 1 92 ? 3.703 3.784 11.568 1.00 96.50 92 LYS A O 1
ATOM 719 N N . CYS A 1 93 ? 4.243 2.335 13.181 1.00 96.00 93 CYS A N 1
ATOM 720 C CA . CYS A 1 93 ? 5.651 2.269 12.783 1.00 96.00 93 CYS A CA 1
ATOM 721 C C . CYS A 1 93 ? 5.812 1.613 11.402 1.00 96.00 93 CYS A C 1
ATOM 723 O O . CYS A 1 93 ? 6.540 2.135 10.561 1.00 96.00 93 CYS A O 1
ATOM 725 N N . GLU A 1 94 ? 5.106 0.507 11.151 1.00 94.12 94 GLU A N 1
ATOM 726 C CA . GLU A 1 94 ? 5.111 -0.184 9.855 1.00 94.12 94 GLU A CA 1
ATOM 727 C C . GLU A 1 94 ? 4.575 0.728 8.728 1.00 94.12 94 GLU A C 1
ATOM 729 O O . GLU A 1 94 ? 5.143 0.737 7.641 1.00 94.12 94 GLU A O 1
ATOM 734 N N . HIS A 1 95 ? 3.597 1.607 8.991 1.00 96.69 95 HIS A N 1
ATOM 735 C CA . HIS A 1 95 ? 3.127 2.605 8.017 1.00 96.69 95 HIS A CA 1
ATOM 736 C C . HIS A 1 95 ? 4.212 3.584 7.574 1.00 96.69 95 HIS A C 1
ATOM 738 O O . HIS A 1 95 ? 4.232 3.995 6.411 1.00 96.69 95 HIS A O 1
ATOM 744 N N . ILE A 1 96 ? 5.113 3.972 8.481 1.00 96.06 96 ILE A N 1
ATOM 745 C CA . ILE A 1 96 ? 6.243 4.846 8.146 1.00 96.06 96 ILE A CA 1
ATOM 746 C C . ILE A 1 96 ? 7.174 4.112 7.174 1.00 96.06 96 ILE A C 1
ATOM 748 O O . ILE A 1 96 ? 7.555 4.675 6.148 1.00 96.06 96 ILE A O 1
ATOM 752 N N . GLU A 1 97 ? 7.490 2.846 7.458 1.00 94.69 97 GLU A N 1
ATOM 753 C CA . GLU A 1 97 ? 8.326 2.008 6.591 1.00 94.69 97 GLU A CA 1
ATOM 754 C C . GLU A 1 97 ? 7.681 1.794 5.212 1.00 94.69 97 GLU A C 1
ATOM 756 O O . GLU A 1 97 ? 8.338 1.978 4.183 1.00 94.69 97 GLU A O 1
ATOM 761 N N . ASP A 1 98 ? 6.384 1.481 5.179 1.00 95.19 98 ASP A N 1
ATOM 762 C CA . ASP A 1 98 ? 5.620 1.281 3.946 1.00 95.19 98 ASP A CA 1
ATOM 763 C C . ASP A 1 98 ? 5.542 2.563 3.106 1.00 95.19 98 ASP A C 1
ATOM 765 O O . ASP A 1 98 ? 5.640 2.510 1.876 1.00 95.19 98 ASP A O 1
ATOM 769 N N . THR A 1 99 ? 5.420 3.725 3.757 1.00 96.81 99 THR A N 1
ATOM 770 C CA . THR A 1 99 ? 5.426 5.034 3.088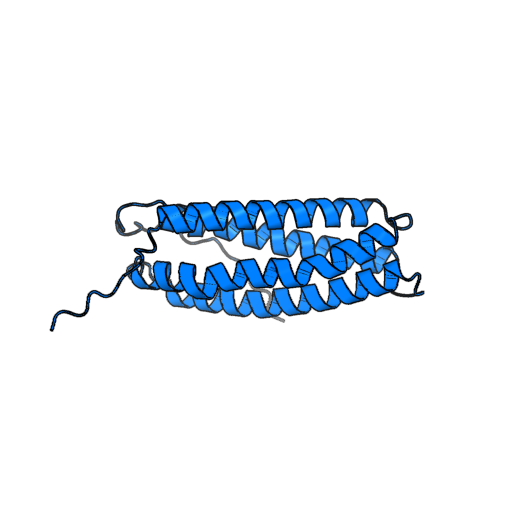 1.00 96.81 99 THR A CA 1
ATOM 771 C C . THR A 1 99 ? 6.779 5.312 2.444 1.00 96.81 99 THR A C 1
ATOM 773 O O . THR A 1 99 ? 6.826 5.663 1.266 1.00 96.81 99 THR A O 1
ATOM 776 N N . CYS A 1 100 ? 7.883 5.089 3.162 1.00 97.31 100 CYS A N 1
ATOM 777 C CA . CYS A 1 100 ? 9.222 5.255 2.597 1.00 97.31 100 CYS A CA 1
ATOM 778 C C . CYS A 1 100 ? 9.453 4.320 1.400 1.00 97.31 100 CYS A C 1
ATOM 780 O O . CYS A 1 100 ? 9.930 4.762 0.355 1.00 97.31 100 CYS A O 1
ATOM 782 N N . TYR A 1 101 ? 9.051 3.048 1.501 1.00 97.94 101 TYR A N 1
ATOM 783 C CA . TYR A 1 101 ? 9.149 2.118 0.371 1.00 97.94 101 TYR A CA 1
ATOM 784 C C . TYR A 1 101 ? 8.320 2.617 -0.821 1.00 97.94 101 TYR A C 1
ATOM 786 O O . TYR A 1 101 ? 8.782 2.614 -1.964 1.00 97.94 101 TYR A O 1
ATOM 794 N N . ALA A 1 102 ? 7.083 3.049 -0.576 1.00 98.06 102 ALA A N 1
ATOM 795 C CA . ALA A 1 102 ? 6.193 3.552 -1.612 1.00 98.06 102 ALA A CA 1
ATOM 796 C C . ALA A 1 102 ? 6.769 4.761 -2.356 1.00 98.06 102 ALA A C 1
ATOM 798 O O . ALA A 1 102 ? 6.606 4.851 -3.577 1.00 98.06 102 ALA A O 1
ATOM 799 N N . GLU A 1 103 ? 7.439 5.670 -1.651 1.00 98.38 103 GLU A N 1
ATOM 800 C CA . GLU A 1 103 ? 8.138 6.813 -2.240 1.00 98.38 103 GLU A CA 1
ATOM 801 C C . GLU A 1 103 ? 9.275 6.348 -3.156 1.00 98.38 103 GLU A C 1
ATOM 803 O O . GLU A 1 103 ? 9.281 6.694 -4.341 1.00 98.38 103 GLU A O 1
ATOM 808 N N . GLU A 1 104 ? 10.157 5.471 -2.668 1.00 98.50 104 GLU A N 1
ATOM 809 C CA . GLU A 1 104 ? 11.258 4.907 -3.462 1.00 98.50 104 GLU A CA 1
ATOM 810 C C . GLU A 1 104 ? 10.753 4.170 -4.713 1.00 98.50 104 GLU A C 1
ATOM 812 O O . GLU A 1 104 ? 11.268 4.354 -5.821 1.00 98.50 104 GLU A O 1
ATOM 817 N N . LEU A 1 105 ? 9.703 3.355 -4.571 1.00 98.75 105 LEU A N 1
ATOM 818 C CA . LEU A 1 105 ? 9.095 2.642 -5.693 1.00 98.75 105 LEU A CA 1
ATOM 819 C C . LEU A 1 105 ? 8.443 3.604 -6.694 1.00 98.75 105 LEU A C 1
ATOM 821 O O . LEU A 1 105 ? 8.529 3.392 -7.908 1.00 98.75 105 LEU A O 1
ATOM 825 N N . SER A 1 106 ? 7.793 4.660 -6.209 1.00 98.69 106 SER A N 1
ATOM 826 C CA . SER A 1 106 ? 7.178 5.673 -7.068 1.00 98.69 106 SER A CA 1
ATOM 827 C C . SER A 1 106 ? 8.239 6.406 -7.887 1.00 98.69 106 SER A C 1
ATOM 829 O O . SER A 1 106 ? 8.072 6.575 -9.096 1.00 98.69 106 SER A O 1
ATOM 831 N N . GLU A 1 107 ? 9.361 6.782 -7.275 1.00 98.62 107 GLU A N 1
ATOM 832 C CA . GLU A 1 107 ? 10.494 7.393 -7.975 1.00 98.62 107 GLU A CA 1
ATOM 833 C C . GLU A 1 107 ? 11.102 6.453 -9.020 1.00 98.62 107 GLU A C 1
ATOM 835 O O . GLU A 1 107 ? 11.321 6.859 -10.167 1.00 98.62 107 GLU A O 1
ATOM 840 N N . ALA A 1 108 ? 11.295 5.183 -8.662 1.00 98.62 108 ALA A N 1
ATOM 841 C CA . ALA A 1 108 ? 11.805 4.145 -9.549 1.00 98.62 108 ALA A CA 1
ATOM 842 C C . ALA A 1 108 ? 10.900 3.929 -10.778 1.00 98.62 108 ALA A C 1
ATOM 844 O O . ALA A 1 108 ? 11.379 3.904 -11.916 1.00 98.62 108 ALA A O 1
ATOM 845 N N . LEU A 1 109 ? 9.581 3.841 -10.575 1.00 98.75 109 LEU A N 1
ATOM 846 C CA . LEU A 1 109 ? 8.598 3.732 -11.658 1.00 98.75 109 LEU A CA 1
ATOM 847 C C . LEU A 1 109 ? 8.539 4.995 -12.524 1.00 98.75 109 LEU A C 1
ATOM 849 O O . LEU A 1 109 ? 8.368 4.896 -13.741 1.00 98.75 109 LEU A O 1
ATOM 853 N N . LEU A 1 110 ? 8.681 6.180 -11.923 1.00 98.69 110 LEU A N 1
ATOM 854 C CA . LEU A 1 110 ? 8.750 7.436 -12.666 1.00 98.69 110 LEU A CA 1
ATOM 855 C C . LEU A 1 110 ? 9.996 7.488 -13.555 1.00 98.69 110 LEU A C 1
ATOM 857 O O . LEU A 1 110 ? 9.886 7.897 -14.710 1.00 98.69 110 LEU A O 1
ATOM 861 N N . ALA A 1 111 ? 11.154 7.071 -13.042 1.00 98.50 111 ALA A N 1
ATOM 862 C CA . ALA A 1 111 ? 12.402 7.016 -13.799 1.00 98.50 111 ALA A CA 1
ATOM 863 C C . ALA A 1 111 ? 12.312 6.032 -14.971 1.00 98.50 111 ALA A C 1
ATOM 865 O O . ALA A 1 111 ? 12.513 6.413 -16.127 1.00 98.50 111 ALA A O 1
ATOM 866 N N . TYR A 1 112 ? 11.864 4.805 -14.702 1.00 98.44 112 TYR A N 1
ATOM 867 C CA . TYR A 1 112 ? 11.649 3.796 -15.739 1.00 98.44 112 TYR A CA 1
ATOM 868 C C . TYR A 1 112 ? 10.634 4.254 -16.799 1.00 98.44 112 TYR A C 1
ATOM 870 O O . TYR A 1 112 ? 10.851 4.144 -18.007 1.00 98.44 112 TYR A O 1
ATOM 878 N N . GLY A 1 113 ? 9.525 4.855 -16.359 1.00 97.75 113 GLY A N 1
ATOM 879 C CA . GLY A 1 113 ? 8.490 5.394 -17.236 1.00 97.75 113 GLY A CA 1
ATOM 880 C C . GLY A 1 113 ? 8.964 6.546 -18.130 1.00 97.75 113 GLY A C 1
ATOM 881 O O . GLY A 1 113 ? 8.393 6.751 -19.198 1.00 97.75 113 GLY A O 1
ATOM 882 N N . ARG A 1 114 ? 10.014 7.281 -17.742 1.00 97.69 114 ARG A N 1
ATOM 883 C CA . ARG A 1 114 ? 10.656 8.307 -18.585 1.00 97.69 114 ARG A CA 1
ATOM 884 C C . ARG A 1 114 ? 11.699 7.746 -19.554 1.00 97.69 114 ARG A C 1
ATOM 886 O O . ARG A 1 114 ? 12.119 8.472 -20.452 1.00 97.69 114 ARG A O 1
ATOM 893 N N . GLY A 1 115 ? 12.079 6.477 -19.404 1.00 95.88 115 GLY A N 1
ATOM 894 C CA . GLY A 1 115 ? 13.162 5.860 -20.168 1.00 95.88 115 GLY A CA 1
ATOM 895 C C . GLY A 1 115 ? 14.551 6.152 -19.596 1.00 95.88 115 GLY A C 1
ATOM 896 O O . GLY A 1 115 ? 15.532 6.090 -20.336 1.00 95.88 115 GLY A O 1
ATOM 897 N N . ASP A 1 116 ? 14.642 6.488 -18.304 1.00 95.50 116 ASP A N 1
ATOM 898 C CA . ASP A 1 116 ? 15.926 6.657 -17.624 1.00 95.50 116 ASP A CA 1
ATOM 899 C C . ASP A 1 116 ? 16.679 5.307 -17.604 1.00 95.50 116 ASP A C 1
ATOM 901 O O . ASP A 1 116 ? 16.076 4.236 -17.537 1.00 95.50 116 ASP A O 1
ATOM 905 N N . ALA A 1 117 ? 18.016 5.337 -17.660 1.00 84.31 117 ALA A N 1
ATOM 906 C CA . ALA A 1 117 ? 18.834 4.114 -17.720 1.00 84.31 117 ALA A CA 1
ATOM 907 C C . ALA A 1 117 ? 18.796 3.272 -16.426 1.00 84.31 117 ALA A C 1
ATOM 909 O O . ALA A 1 117 ? 19.194 2.107 -16.435 1.00 84.31 117 ALA A O 1
ATOM 910 N N . PHE A 1 118 ? 18.341 3.869 -15.320 1.00 91.25 118 PHE A N 1
ATOM 911 C CA . PHE A 1 118 ? 18.143 3.224 -14.025 1.00 91.25 118 PHE A CA 1
ATOM 912 C C . PHE A 1 118 ? 16.767 3.610 -13.452 1.00 91.25 118 PHE A C 1
ATOM 914 O O . PHE A 1 118 ? 16.353 4.757 -13.634 1.00 91.25 118 PHE A O 1
ATOM 921 N N . PRO A 1 119 ? 16.081 2.705 -12.727 1.00 94.69 119 PRO A N 1
ATOM 922 C CA . PRO A 1 119 ? 16.500 1.340 -12.388 1.00 94.69 119 PRO A CA 1
ATOM 923 C C . PRO A 1 119 ? 16.527 0.405 -13.605 1.00 94.69 119 PRO A C 1
ATOM 925 O O . PRO A 1 119 ? 15.826 0.621 -14.590 1.00 94.69 119 PRO A O 1
ATOM 928 N N . THR A 1 120 ? 17.339 -0.653 -13.530 1.00 97.88 120 THR A N 1
ATOM 929 C CA . THR A 1 120 ? 17.266 -1.737 -14.518 1.00 97.88 120 THR A CA 1
ATOM 930 C C . THR A 1 120 ? 15.923 -2.470 -14.388 1.00 97.88 120 THR A C 1
ATOM 932 O O . THR A 1 120 ? 15.332 -2.456 -13.303 1.00 97.88 120 THR A O 1
ATOM 935 N N . PRO A 1 121 ? 15.448 -3.156 -15.444 1.00 98.00 121 PRO A N 1
ATOM 936 C CA . PRO A 1 121 ? 14.233 -3.967 -15.366 1.00 98.00 121 PRO A CA 1
ATOM 937 C C . PRO A 1 121 ? 14.247 -4.961 -14.195 1.00 98.00 121 PRO A C 1
ATOM 939 O O . PRO A 1 121 ? 13.282 -5.030 -13.442 1.00 98.00 121 PRO A O 1
ATOM 942 N N . ASP A 1 122 ? 15.363 -5.659 -13.967 1.00 98.19 122 ASP A N 1
ATOM 943 C CA . ASP A 1 122 ? 15.486 -6.617 -12.859 1.00 98.19 122 ASP A CA 1
ATOM 944 C C . ASP A 1 122 ? 15.367 -5.944 -11.484 1.00 98.19 122 ASP A C 1
ATOM 946 O O . ASP A 1 122 ? 14.669 -6.445 -10.599 1.00 98.19 122 ASP A O 1
ATOM 950 N N . ALA A 1 123 ? 16.018 -4.789 -11.301 1.00 98.38 123 ALA A N 1
ATOM 951 C CA . ALA A 1 123 ? 15.955 -4.040 -10.049 1.00 98.38 123 ALA A CA 1
ATOM 952 C C . ALA A 1 123 ? 14.534 -3.527 -9.783 1.00 98.38 123 ALA A C 1
ATOM 954 O O . ALA A 1 123 ? 14.014 -3.698 -8.680 1.00 98.38 123 ALA A O 1
ATOM 955 N N . LEU A 1 124 ? 13.875 -2.969 -10.803 1.00 98.69 124 LEU A N 1
ATOM 956 C CA . LEU A 1 124 ? 12.489 -2.525 -10.688 1.00 98.69 124 LEU A CA 1
ATOM 957 C C . LEU A 1 124 ? 11.543 -3.698 -10.397 1.00 98.69 124 LEU A C 1
ATOM 959 O O . LEU A 1 124 ? 10.671 -3.583 -9.540 1.00 98.69 124 LEU A O 1
ATOM 963 N N . GLY A 1 125 ? 11.741 -4.844 -11.055 1.00 98.62 125 GLY A N 1
ATOM 964 C CA . GLY A 1 125 ? 10.976 -6.064 -10.801 1.00 98.62 125 GLY A CA 1
ATOM 965 C C . GLY A 1 125 ? 11.114 -6.552 -9.356 1.00 98.62 125 GLY A C 1
ATOM 966 O O . GLY A 1 125 ? 10.120 -6.944 -8.743 1.00 98.62 125 GLY A O 1
ATOM 967 N N . TYR A 1 126 ? 12.317 -6.474 -8.781 1.00 98.62 126 TYR A N 1
ATOM 968 C CA . TYR A 1 126 ? 12.547 -6.791 -7.371 1.00 98.62 126 TYR A CA 1
ATOM 969 C C . TYR A 1 126 ? 11.795 -5.833 -6.435 1.00 98.62 126 TYR A C 1
ATOM 971 O O . TYR A 1 126 ? 11.099 -6.294 -5.529 1.00 98.62 126 TYR A O 1
ATOM 979 N N . MET A 1 127 ? 11.873 -4.521 -6.684 1.00 98.69 127 MET A N 1
ATOM 980 C CA . MET A 1 127 ? 11.167 -3.510 -5.883 1.00 98.69 127 MET A CA 1
ATOM 981 C C . MET A 1 127 ? 9.644 -3.693 -5.941 1.00 98.69 127 MET A C 1
ATOM 983 O O . MET A 1 127 ? 8.972 -3.692 -4.911 1.00 98.69 127 MET A O 1
ATOM 987 N N . LEU A 1 128 ? 9.092 -3.921 -7.138 1.00 98.81 128 LEU A N 1
ATOM 988 C CA . LEU A 1 128 ? 7.662 -4.171 -7.330 1.00 98.81 128 LEU A CA 1
ATOM 989 C C . LEU A 1 128 ? 7.193 -5.384 -6.522 1.00 98.81 128 LEU A C 1
ATOM 991 O O . LEU A 1 128 ? 6.226 -5.293 -5.767 1.00 98.81 128 LEU A O 1
ATOM 995 N N . ARG A 1 129 ? 7.891 -6.519 -6.642 1.00 98.62 129 ARG A N 1
ATOM 996 C CA . ARG A 1 129 ? 7.514 -7.758 -5.943 1.00 98.62 129 ARG A CA 1
ATOM 997 C C . ARG A 1 129 ? 7.683 -7.642 -4.428 1.00 98.62 129 ARG A C 1
ATOM 999 O O . ARG A 1 129 ? 6.866 -8.198 -3.693 1.00 98.62 129 ARG A O 1
ATOM 1006 N N . GLY A 1 130 ? 8.695 -6.908 -3.964 1.00 98.31 130 GLY A N 1
ATOM 1007 C CA . GLY A 1 130 ? 8.884 -6.593 -2.548 1.00 98.31 130 GLY A CA 1
ATOM 1008 C C . GLY A 1 130 ? 7.704 -5.809 -1.977 1.00 98.31 130 GLY A C 1
ATOM 1009 O O . GLY A 1 130 ? 7.090 -6.255 -1.007 1.00 98.31 130 GLY A O 1
ATOM 1010 N N . PHE A 1 131 ? 7.329 -4.711 -2.635 1.00 98.50 131 PHE A N 1
ATOM 1011 C CA . PHE A 1 131 ? 6.196 -3.880 -2.231 1.00 98.50 131 PHE A CA 1
ATOM 1012 C C . PHE A 1 131 ? 4.864 -4.643 -2.250 1.00 98.50 131 PHE A C 1
ATOM 1014 O O . PHE A 1 131 ? 4.140 -4.639 -1.258 1.00 98.50 131 PHE A O 1
ATOM 1021 N N . ILE A 1 132 ? 4.560 -5.367 -3.337 1.00 98.56 132 ILE A N 1
ATOM 1022 C CA . ILE A 1 132 ? 3.326 -6.169 -3.457 1.00 98.56 132 ILE A CA 1
ATOM 1023 C C . ILE A 1 132 ? 3.232 -7.199 -2.324 1.00 98.56 132 ILE A C 1
ATOM 1025 O O . ILE A 1 132 ? 2.170 -7.381 -1.730 1.00 98.56 132 ILE A O 1
ATOM 1029 N N . SER A 1 133 ? 4.337 -7.884 -2.016 1.00 98.12 133 SER A N 1
ATOM 1030 C CA . SER A 1 133 ? 4.388 -8.869 -0.933 1.00 98.12 133 SER A CA 1
ATOM 1031 C C . SER A 1 133 ? 4.173 -8.225 0.441 1.00 98.12 133 SER A C 1
ATOM 1033 O O . SER A 1 1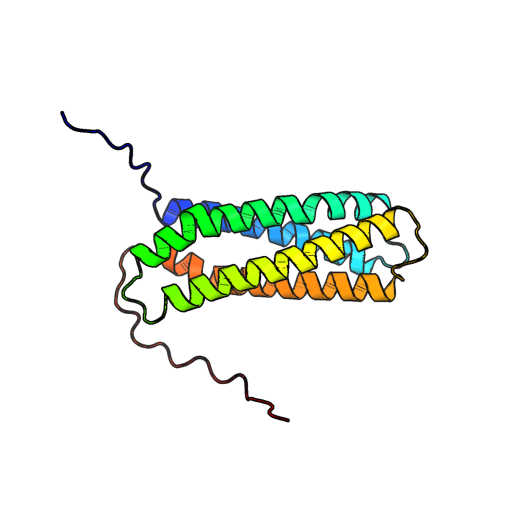33 ? 3.438 -8.770 1.265 1.00 98.12 133 SER A O 1
ATOM 1035 N N . GLY A 1 134 ? 4.779 -7.059 0.688 1.00 96.62 134 GLY A N 1
ATOM 1036 C CA . GLY A 1 134 ? 4.554 -6.266 1.900 1.00 96.62 134 GLY A CA 1
ATOM 1037 C C . GLY A 1 134 ? 3.085 -5.890 2.067 1.00 96.62 134 GLY A C 1
ATOM 1038 O O . GLY A 1 134 ? 2.454 -6.309 3.038 1.00 96.62 134 GLY A O 1
ATOM 1039 N N . LEU A 1 135 ? 2.519 -5.223 1.060 1.00 97.31 135 LEU A N 1
ATOM 1040 C CA . LEU A 1 135 ? 1.138 -4.752 1.086 1.00 97.31 135 LEU A CA 1
ATOM 1041 C C . LEU A 1 135 ? 0.138 -5.909 1.228 1.00 97.31 135 LEU A C 1
ATOM 1043 O O . LEU A 1 135 ? -0.759 -5.847 2.057 1.00 97.31 135 LEU A O 1
ATOM 1047 N N . ARG A 1 136 ? 0.317 -7.027 0.511 1.00 97.94 136 ARG A N 1
ATOM 1048 C CA . ARG A 1 136 ? -0.562 -8.204 0.668 1.00 97.94 136 ARG A CA 1
ATOM 1049 C C . ARG A 1 136 ? -0.513 -8.806 2.076 1.00 97.94 136 ARG A C 1
ATOM 1051 O O . ARG A 1 136 ? -1.543 -9.272 2.557 1.00 97.94 136 ARG A O 1
ATOM 1058 N N . ARG A 1 137 ? 0.650 -8.812 2.743 1.00 96.75 137 ARG A N 1
ATOM 1059 C CA . ARG A 1 137 ? 0.754 -9.273 4.142 1.00 96.75 137 ARG A CA 1
ATOM 1060 C C . ARG A 1 137 ? 0.052 -8.321 5.105 1.00 96.75 137 ARG A C 1
ATOM 1062 O O . ARG A 1 137 ? -0.598 -8.806 6.025 1.00 96.75 137 ARG A O 1
ATOM 1069 N N . HIS A 1 138 ? 0.168 -7.015 4.873 1.00 95.81 138 HIS A N 1
ATOM 1070 C CA . HIS A 1 138 ? -0.543 -6.000 5.645 1.00 95.81 138 HIS A CA 1
ATOM 1071 C C . HIS A 1 138 ? -2.063 -6.209 5.538 1.00 95.81 138 HIS A C 1
ATOM 1073 O O . HIS A 1 138 ? -2.722 -6.464 6.542 1.00 95.81 138 HIS A O 1
ATOM 1079 N N . LEU A 1 139 ? -2.595 -6.282 4.313 1.00 96.31 139 LEU A N 1
ATOM 1080 C CA . LEU A 1 139 ? -4.023 -6.529 4.067 1.00 96.31 139 LEU A CA 1
ATOM 1081 C C . LEU A 1 139 ? -4.521 -7.835 4.697 1.00 96.31 139 LEU A C 1
ATOM 1083 O O . LEU A 1 139 ? -5.613 -7.883 5.257 1.00 96.31 139 LEU A O 1
ATOM 1087 N N . ALA A 1 140 ? -3.727 -8.908 4.618 1.00 96.31 140 ALA A N 1
ATOM 1088 C CA . ALA A 1 140 ? -4.081 -10.184 5.231 1.00 96.31 140 ALA A CA 1
ATOM 1089 C C . ALA A 1 140 ? -4.192 -10.071 6.759 1.00 96.31 140 ALA A C 1
ATOM 1091 O O . ALA A 1 140 ? -5.142 -10.590 7.340 1.00 96.31 140 ALA A O 1
ATOM 1092 N N . PHE A 1 141 ? -3.264 -9.357 7.407 1.00 94.19 141 PHE A N 1
ATOM 1093 C CA . PHE A 1 141 ? -3.347 -9.097 8.842 1.00 94.19 141 PHE A CA 1
ATOM 1094 C C . PHE A 1 141 ? -4.630 -8.339 9.195 1.00 94.19 141 PHE A C 1
ATOM 1096 O O . PHE A 1 141 ? -5.368 -8.754 10.089 1.00 94.19 141 PHE A O 1
ATOM 1103 N N . GLU A 1 142 ? -4.936 -7.261 8.478 1.00 95.31 142 GLU A N 1
ATOM 1104 C CA . GLU A 1 142 ? -6.134 -6.470 8.750 1.00 95.31 142 GLU A CA 1
ATOM 1105 C C . GLU A 1 142 ? -7.421 -7.275 8.532 1.00 95.31 142 GLU A C 1
ATOM 1107 O O . GLU A 1 142 ? -8.353 -7.211 9.338 1.00 95.31 142 GLU A O 1
ATOM 1112 N N . GLN A 1 143 ? -7.457 -8.089 7.478 1.00 95.50 143 GLN A N 1
ATOM 1113 C CA . GLN A 1 143 ? -8.586 -8.955 7.165 1.00 95.50 143 GLN A CA 1
ATOM 1114 C C . GLN A 1 143 ? -8.809 -10.038 8.230 1.00 95.50 143 GLN A C 1
ATOM 1116 O O . GLN A 1 143 ? -9.963 -10.336 8.557 1.00 95.50 143 GLN A O 1
ATOM 1121 N N . ASP A 1 144 ? -7.732 -10.615 8.762 1.00 94.25 144 ASP A N 1
ATOM 1122 C CA . ASP A 1 144 ? -7.782 -11.715 9.729 1.00 94.25 144 ASP A CA 1
ATOM 1123 C C . ASP A 1 144 ? -7.954 -11.232 11.177 1.00 94.25 144 ASP A C 1
ATOM 1125 O O . ASP A 1 144 ? -8.450 -11.984 12.021 1.00 94.25 144 ASP A O 1
ATOM 1129 N N . VAL A 1 145 ? -7.554 -9.990 11.476 1.00 91.69 145 VAL A N 1
ATOM 1130 C CA . VAL A 1 145 ? -7.522 -9.445 12.841 1.00 91.69 145 VAL A CA 1
ATOM 1131 C C . VAL A 1 145 ? -8.468 -8.260 13.014 1.00 91.69 145 VAL A C 1
ATOM 1133 O O . VAL A 1 145 ? -9.342 -8.312 13.878 1.00 91.69 145 VAL A O 1
ATOM 1136 N N . LEU A 1 146 ? -8.346 -7.204 12.208 1.00 93.06 146 LEU A N 1
ATOM 1137 C CA . LEU A 1 146 ? -9.109 -5.963 12.406 1.00 93.06 146 LEU A CA 1
ATOM 1138 C C . LEU A 1 146 ? -10.569 -6.101 11.987 1.00 93.06 146 LEU A C 1
ATOM 1140 O O . LEU A 1 146 ? -11.465 -5.747 12.753 1.00 93.06 146 LEU A O 1
ATOM 1144 N N . VAL A 1 147 ? -10.833 -6.654 10.801 1.00 93.88 147 VAL A N 1
ATOM 1145 C CA . VAL A 1 147 ? -12.203 -6.805 10.285 1.00 93.88 147 VAL A CA 1
ATOM 1146 C C . VAL A 1 147 ? -13.104 -7.593 11.255 1.00 93.88 147 VAL A C 1
ATOM 1148 O O . VAL A 1 147 ? -14.222 -7.134 11.519 1.00 93.88 147 VAL A O 1
ATOM 1151 N N . PRO A 1 148 ? -12.669 -8.725 11.850 1.00 92.50 148 PRO A N 1
ATOM 1152 C CA . PRO A 1 148 ? -13.442 -9.406 12.886 1.00 92.50 148 PRO A CA 1
ATOM 1153 C C . PRO A 1 148 ? -13.762 -8.519 14.095 1.00 92.50 148 PRO A C 1
ATOM 1155 O O . PRO A 1 148 ? -14.920 -8.468 14.509 1.00 92.50 148 PRO A O 1
ATOM 1158 N N . LEU A 1 149 ? -12.784 -7.765 14.611 1.00 91.69 149 LEU A N 1
ATOM 1159 C CA . LEU A 1 149 ? -12.976 -6.859 15.753 1.00 91.69 149 LEU A CA 1
ATOM 1160 C C . LEU A 1 149 ? -13.969 -5.728 15.448 1.00 91.69 149 LEU A C 1
ATOM 1162 O O . LEU A 1 149 ? -14.674 -5.255 16.338 1.00 91.69 149 LEU A O 1
ATOM 1166 N N . LEU A 1 150 ? -14.048 -5.279 14.196 1.00 92.69 150 LEU A N 1
ATOM 1167 C CA . LEU A 1 150 ? -15.003 -4.250 13.780 1.00 92.69 150 LEU A CA 1
ATOM 1168 C C . LEU A 1 150 ? -16.427 -4.799 13.611 1.00 92.69 150 LEU A C 1
ATOM 1170 O O . LEU A 1 150 ? -17.400 -4.086 13.856 1.00 92.69 150 LEU A O 1
ATOM 1174 N N . ARG A 1 151 ? -16.564 -6.064 13.200 1.00 90.69 151 ARG A N 1
ATOM 1175 C CA . ARG A 1 151 ? -17.865 -6.716 12.965 1.00 90.69 151 ARG A CA 1
ATOM 1176 C C . ARG A 1 151 ? -18.447 -7.378 14.216 1.00 90.69 151 ARG A C 1
ATOM 1178 O O . ARG A 1 151 ? -19.634 -7.712 14.233 1.00 90.69 151 ARG A O 1
ATOM 1185 N N . GLU A 1 152 ? -17.644 -7.582 15.255 1.00 86.25 152 GLU A N 1
ATOM 1186 C CA . GLU A 1 152 ? -18.088 -8.248 16.473 1.00 86.25 152 GLU A CA 1
ATOM 1187 C C . GLU A 1 152 ? -18.868 -7.314 17.415 1.00 86.25 152 GLU A C 1
ATOM 1189 O O . GLU A 1 152 ? -18.439 -6.228 17.803 1.00 86.25 152 GLU A O 1
ATOM 1194 N N . GLN A 1 153 ? -20.064 -7.762 17.810 1.00 66.50 153 GLN A N 1
ATOM 1195 C CA . GLN A 1 153 ? -21.029 -6.938 18.547 1.00 66.50 153 GLN A CA 1
ATOM 1196 C C . GLN A 1 153 ? -20.737 -6.860 20.054 1.00 66.50 153 GLN A C 1
ATOM 1198 O O . GLN A 1 153 ? -21.236 -5.961 20.739 1.00 66.50 153 GLN A O 1
ATOM 1203 N N . ARG A 1 154 ? -19.909 -7.761 20.598 1.00 65.94 154 ARG A N 1
ATOM 1204 C CA . ARG A 1 154 ? -19.560 -7.792 22.022 1.00 65.94 154 ARG A CA 1
ATOM 1205 C C . ARG A 1 154 ? -18.104 -8.224 22.217 1.00 65.94 154 ARG A C 1
ATOM 1207 O O . ARG A 1 154 ? -17.759 -9.303 21.757 1.00 65.94 154 ARG A O 1
ATOM 1214 N N . PRO A 1 155 ? -17.290 -7.469 22.973 1.00 59.22 155 PRO A N 1
ATOM 1215 C CA . PRO A 1 155 ? -16.017 -7.957 23.467 1.00 59.22 155 PRO A CA 1
ATOM 1216 C C . PRO A 1 155 ? -16.302 -8.992 24.553 1.00 59.22 155 PRO A C 1
ATOM 1218 O O . PRO A 1 155 ? -16.404 -8.681 25.739 1.00 59.22 155 PRO A O 1
ATOM 1221 N N . GLU A 1 156 ? -16.542 -10.229 24.139 1.00 50.50 156 GLU A N 1
ATOM 1222 C CA . GLU A 1 156 ? -16.274 -11.379 24.992 1.00 50.50 156 GLU A CA 1
ATOM 1223 C C . GLU A 1 156 ? -14.743 -11.462 25.137 1.00 50.50 156 GLU A C 1
ATOM 1225 O O . GLU A 1 156 ? -14.029 -11.181 24.169 1.00 50.50 156 GLU A O 1
ATOM 1230 N N . PRO A 1 157 ? -14.198 -11.781 26.322 1.00 47.03 157 PRO A N 1
ATOM 1231 C CA . PRO A 1 157 ? -12.759 -11.943 26.457 1.00 47.03 157 PRO A CA 1
ATOM 1232 C C . PRO A 1 157 ? -12.302 -12.988 25.439 1.00 47.03 157 PRO A C 1
ATOM 1234 O O . PRO A 1 157 ? -12.844 -14.097 25.410 1.00 47.03 157 PRO A O 1
ATOM 1237 N N . LEU A 1 158 ? -11.327 -12.628 24.597 1.00 49.69 158 LEU A N 1
ATOM 1238 C CA . LEU A 1 158 ? -10.658 -13.571 23.708 1.00 49.69 158 LEU A CA 1
ATOM 1239 C C . LEU A 1 158 ? -9.981 -14.620 24.594 1.00 49.69 158 LEU A C 1
ATOM 1241 O O . LEU A 1 158 ? -8.835 -14.462 25.006 1.00 49.69 158 LEU A O 1
ATOM 1245 N N . VAL A 1 159 ? -10.710 -15.683 24.942 1.00 47.84 159 VAL A N 1
ATOM 1246 C CA . VAL A 1 159 ? -10.151 -16.861 25.601 1.00 47.84 159 VAL A CA 1
ATOM 1247 C C . VAL A 1 159 ? -8.980 -17.300 24.743 1.00 47.84 159 VAL A C 1
ATOM 1249 O O . VAL A 1 159 ? -9.170 -17.638 23.574 1.00 47.84 159 VAL A O 1
ATOM 1252 N N . SER A 1 160 ? -7.786 -17.222 25.336 1.00 46.09 160 SER A N 1
ATOM 1253 C CA . SER A 1 160 ? -6.473 -17.408 24.726 1.00 46.09 160 SER A CA 1
ATOM 1254 C C . SER A 1 160 ? -6.499 -18.402 23.569 1.00 46.09 160 SER A C 1
ATOM 1256 O O . SER A 1 160 ? -6.351 -19.615 23.752 1.00 46.09 160 SER A O 1
ATOM 1258 N N . ARG A 1 161 ? -6.647 -17.892 22.344 1.00 45.28 161 ARG A N 1
ATOM 1259 C CA . ARG A 1 161 ? -6.258 -18.657 21.167 1.00 45.28 161 ARG A CA 1
ATOM 1260 C C . ARG A 1 161 ? -4.737 -18.645 21.176 1.00 45.28 161 ARG A C 1
ATOM 1262 O O . ARG A 1 161 ? -4.118 -17.593 21.108 1.00 45.28 161 ARG A O 1
ATOM 1269 N N . LYS A 1 162 ? -4.196 -19.836 21.439 1.00 39.25 162 LYS A N 1
ATOM 1270 C CA . LYS A 1 162 ? -2.784 -20.199 21.597 1.00 39.25 162 LYS A CA 1
ATOM 1271 C C . LYS A 1 162 ? -1.814 -19.245 20.896 1.00 39.25 162 LYS A C 1
ATOM 1273 O O . LYS A 1 162 ? -1.994 -18.940 19.723 1.00 39.25 162 LYS A O 1
ATOM 1278 N N . ALA A 1 163 ? -0.765 -18.893 21.640 1.00 44.16 163 ALA A N 1
ATOM 1279 C CA . ALA A 1 163 ? 0.450 -18.226 21.196 1.00 44.16 163 ALA A CA 1
ATOM 1280 C C . ALA A 1 163 ? 0.756 -18.438 19.706 1.00 44.16 163 ALA A C 1
ATOM 1282 O O . ALA A 1 163 ? 0.878 -19.576 19.246 1.00 44.16 163 ALA A O 1
ATOM 1283 N N . VAL A 1 164 ? 0.935 -17.329 18.991 1.00 42.78 164 VAL A N 1
ATOM 1284 C CA . VAL A 1 164 ? 1.585 -17.308 17.679 1.00 42.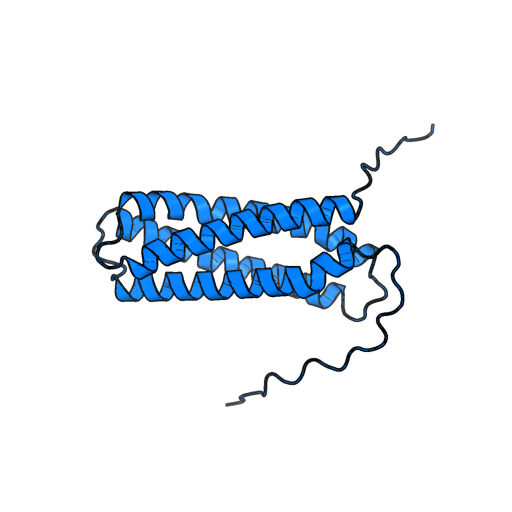78 164 VAL A CA 1
ATOM 1285 C C . VAL A 1 164 ? 2.946 -18.012 17.825 1.00 42.78 164 VAL A C 1
ATOM 1287 O O . VAL A 1 164 ? 3.766 -17.562 18.632 1.00 42.78 164 VAL A O 1
ATOM 1290 N N . PRO A 1 165 ? 3.221 -19.129 17.123 1.00 37.47 165 PRO A N 1
ATOM 1291 C CA . PRO A 1 165 ? 4.507 -19.800 17.243 1.00 37.47 165 PRO A CA 1
ATOM 1292 C C . PRO A 1 165 ? 5.597 -19.013 16.503 1.00 37.47 165 PRO A C 1
ATOM 1294 O O . PRO A 1 165 ? 5.571 -18.903 15.283 1.00 37.47 165 PRO A O 1
ATOM 1297 N N . GLY A 1 166 ? 6.555 -18.501 17.279 1.00 34.62 166 GLY A N 1
ATOM 1298 C CA . GLY A 1 166 ? 7.983 -18.348 16.977 1.00 34.62 166 GLY A CA 1
ATOM 1299 C C . GLY A 1 166 ? 8.423 -17.889 15.582 1.00 34.62 166 GLY A C 1
ATOM 1300 O O . GLY A 1 166 ? 8.640 -18.711 14.697 1.00 34.62 166 GLY A O 1
ATOM 1301 N N . ALA A 1 167 ? 8.811 -16.616 15.469 1.00 42.78 167 ALA A N 1
ATOM 1302 C CA . ALA A 1 167 ? 9.964 -16.263 14.644 1.00 42.78 167 ALA A CA 1
ATOM 1303 C C . ALA A 1 167 ? 11.225 -16.595 15.457 1.00 42.78 167 ALA A C 1
ATOM 1305 O O . ALA A 1 167 ? 11.608 -15.870 16.375 1.00 42.78 167 ALA A O 1
ATOM 1306 N N . SER A 1 168 ? 11.820 -17.757 15.178 1.00 42.44 168 SER A N 1
ATOM 1307 C CA . SER A 1 168 ? 13.100 -18.164 15.752 1.00 42.44 168 SER A CA 1
ATOM 1308 C C . SER A 1 168 ? 14.146 -17.078 15.507 1.00 42.44 168 SER A C 1
ATOM 1310 O O . SER A 1 168 ? 14.375 -16.685 14.360 1.00 42.44 168 SER A O 1
ATOM 1312 N N . GLY A 1 169 ? 14.791 -16.636 16.582 1.00 42.81 169 GLY A N 1
ATOM 1313 C CA . GLY A 1 169 ? 15.908 -15.713 16.513 1.00 42.81 169 GLY A CA 1
ATOM 1314 C C . GLY A 1 169 ? 17.047 -16.239 15.643 1.00 42.81 169 GLY A C 1
ATOM 1315 O O . GLY A 1 169 ? 17.343 -17.435 15.605 1.00 42.81 169 GLY A O 1
ATOM 1316 N N . ARG A 1 170 ? 17.733 -15.306 14.994 1.00 45.19 170 ARG A N 1
ATOM 1317 C CA . ARG A 1 170 ? 19.153 -15.448 14.698 1.00 45.19 170 ARG A CA 1
ATOM 1318 C C . ARG A 1 170 ? 19.866 -14.287 15.369 1.00 45.19 170 ARG A C 1
ATOM 1320 O O . ARG A 1 170 ? 19.693 -13.140 14.980 1.00 45.19 170 ARG A O 1
ATOM 1327 N N . GLY A 1 171 ? 20.576 -14.628 16.439 1.00 44.03 171 GLY A N 1
ATOM 1328 C CA . GLY A 1 171 ? 21.715 -13.864 16.915 1.00 44.03 171 GLY A CA 1
ATOM 1329 C C . GLY A 1 171 ? 22.972 -14.262 16.140 1.00 44.03 171 GLY A C 1
ATOM 1330 O O . GLY A 1 171 ? 23.021 -15.358 15.571 1.00 44.03 171 GLY A O 1
ATOM 1331 N N . CYS A 1 172 ? 23.948 -13.355 16.221 1.00 43.12 172 CYS A N 1
ATOM 1332 C CA . CYS A 1 172 ? 25.191 -13.211 15.458 1.00 43.12 172 CYS A CA 1
ATOM 1333 C C . CYS A 1 172 ? 25.021 -12.563 14.085 1.00 43.12 172 CYS A C 1
ATOM 1335 O O . CYS A 1 172 ? 24.561 -13.240 13.142 1.00 43.12 172 CYS A O 1
#

InterPro domains:
  IPR012312 Hemerythrin-like [PF01814] (17-150)

Sequence (172 aa):
MVARLVQCCTDGANLATQLDAMHADQQLLCERLEVLADALPDAPHQGCLHVARTIGPLLHRAQALEEEALFPYVSTRWKVIDGVDDWIERLKCEHIEDTCYAEELSEALLAYGRGDAFPTPDALGYMLRGFISGLRRHLAFEQDVLVPLLREQRPEPLVSRKAVPGASGRGC

Organism: NCBI:txid1335967

Radius of gyration: 19.5 Å; chains: 1; bounding box: 52×44×50 Å